Protein AF-A0AAW4I8G7-F1 (afdb_monomer)

Mean predicted aligned error: 10.19 Å

Foldseek 3Di:
DVVVLVVLVVVLVPDDPQVFKEQAPPPQDPRFWIFTPDNDCVPTPTDDGLVPPPDPDPCSNVVSVVVRVVDSVVVVVVSVVVVVVVVVVVVVVLVVVLVVLLVPDDPVCQAVWDQHCATPPVRGHDDDPRSSVRSVVVVVVVVD

Sequence (144 aa):
MADSFVALRCALADLPKIERWFVVGAPWGKGDFIVAGHPDPHLGRYIADTEDFDGEGEHVLEHAAFIAAANPATVARLLQERDALLAAQIANAEHANRYAWLRERDLSTILQGGVFAGKTPENVVLNGSDLDAAIDAERASTRL

pLDDT: mean 81.93, std 10.73, range [46.12, 97.5]

Secondary structure (DSSP, 8-state):
-HHHHHHHHHHHHHS-----EEEE-TTT-SS-EEEES-SSTTTSEEEEESTTSSS--TTHHHHHHHHHHT-HHHHHHHHHHHHHHHHHHHHHHHHHHHHHHHHT--GGGGGT-EESSEEETTTEE--HHHHHHHHHHHHHHTT-

Radius of gyration: 27.98 Å; Cα contacts (8 Å, |Δi|>4): 149; chains: 1; bounding box: 53×33×74 Å

Structure (mmCIF, N/CA/C/O backbone):
data_AF-A0AAW4I8G7-F1
#
_entry.id   AF-A0AAW4I8G7-F1
#
loop_
_atom_site.group_PDB
_atom_site.id
_atom_site.type_symbol
_atom_site.label_atom_id
_atom_site.label_alt_id
_atom_site.label_comp_id
_atom_site.label_asym_id
_atom_site.label_entity_id
_atom_site.label_seq_id
_atom_site.pdbx_PDB_ins_code
_atom_site.Cartn_x
_atom_site.Cartn_y
_atom_site.Cartn_z
_atom_site.occupancy
_atom_site.B_iso_or_equiv
_atom_site.auth_seq_id
_atom_site.auth_comp_id
_atom_site.auth_asym_id
_atom_site.auth_atom_id
_atom_site.pdbx_PDB_model_num
ATOM 1 N N . MET A 1 1 ? -2.240 16.398 -3.108 1.00 58.56 1 MET A N 1
ATOM 2 C CA . MET A 1 1 ? -1.514 15.107 -3.020 1.00 58.56 1 MET A CA 1
ATOM 3 C C . MET A 1 1 ? -2.386 13.892 -3.339 1.00 58.56 1 MET A C 1
ATOM 5 O O . MET A 1 1 ? -1.891 13.007 -4.018 1.00 58.56 1 MET A O 1
ATOM 9 N N . ALA A 1 2 ? -3.651 13.803 -2.902 1.00 61.19 2 ALA A N 1
ATOM 10 C CA . ALA A 1 2 ? -4.522 12.688 -3.316 1.00 61.19 2 ALA A CA 1
ATOM 11 C C . ALA A 1 2 ? -4.741 12.659 -4.846 1.00 61.19 2 ALA A C 1
ATOM 13 O O . ALA A 1 2 ? -4.544 11.619 -5.473 1.00 61.19 2 ALA A O 1
ATOM 14 N N . ASP A 1 3 ? -4.992 13.826 -5.451 1.00 75.56 3 ASP A N 1
ATOM 15 C CA . ASP A 1 3 ? -5.193 13.964 -6.903 1.00 75.56 3 ASP A CA 1
ATOM 16 C C . ASP A 1 3 ? -3.995 13.530 -7.750 1.00 75.56 3 ASP A C 1
ATOM 18 O O . ASP A 1 3 ? -4.173 12.903 -8.791 1.00 75.56 3 ASP A O 1
ATOM 22 N N . SER A 1 4 ? -2.763 13.789 -7.304 1.00 86.25 4 SER A N 1
ATOM 23 C CA . SER A 1 4 ? -1.567 13.441 -8.082 1.00 86.25 4 SER A CA 1
ATOM 24 C C . SER A 1 4 ? -1.394 11.930 -8.232 1.00 86.25 4 SER A C 1
ATOM 26 O O . SER A 1 4 ? -0.919 11.456 -9.257 1.00 86.25 4 SER A O 1
ATOM 28 N N . PHE A 1 5 ? -1.819 11.147 -7.241 1.00 88.19 5 PHE A N 1
ATOM 29 C CA . PHE A 1 5 ? -1.733 9.693 -7.319 1.00 88.19 5 PHE A CA 1
ATOM 30 C C . PHE A 1 5 ? -2.865 9.059 -8.118 1.00 88.19 5 PHE A C 1
ATOM 32 O O . PHE A 1 5 ? -2.653 8.018 -8.736 1.00 88.19 5 PHE A O 1
ATOM 39 N N . VAL A 1 6 ? -4.047 9.674 -8.108 1.00 89.31 6 VAL A N 1
ATOM 40 C CA . VAL A 1 6 ? -5.144 9.282 -8.998 1.00 89.31 6 VAL A CA 1
ATOM 41 C C . VAL A 1 6 ? -4.731 9.534 -10.446 1.00 89.31 6 VAL A C 1
ATOM 43 O O . VAL A 1 6 ? -4.783 8.611 -11.253 1.00 89.31 6 VAL A O 1
ATOM 46 N N . ALA A 1 7 ? -4.202 10.724 -10.743 1.00 87.38 7 ALA A N 1
ATOM 47 C CA . ALA A 1 7 ? -3.690 11.064 -12.067 1.00 87.38 7 ALA A CA 1
ATOM 48 C C . ALA A 1 7 ? -2.597 10.089 -12.540 1.00 87.38 7 ALA A C 1
ATOM 50 O O . ALA A 1 7 ? -2.660 9.600 -13.666 1.00 87.38 7 ALA A O 1
ATOM 51 N N . LEU A 1 8 ? -1.643 9.735 -11.667 1.00 87.25 8 LEU A N 1
ATOM 52 C CA . LEU A 1 8 ? -0.612 8.739 -11.979 1.00 87.25 8 LEU A CA 1
ATOM 53 C C . LEU A 1 8 ? -1.204 7.363 -12.309 1.00 87.25 8 LEU A C 1
ATOM 55 O O . LEU A 1 8 ? -0.750 6.716 -13.245 1.00 87.25 8 LEU A O 1
ATOM 59 N N . ARG A 1 9 ? -2.226 6.906 -11.578 1.00 89.12 9 ARG A N 1
ATOM 60 C CA . ARG A 1 9 ? -2.879 5.615 -11.860 1.00 89.12 9 ARG A CA 1
ATOM 61 C C . ARG A 1 9 ? -3.631 5.622 -13.180 1.00 89.12 9 ARG A C 1
ATOM 63 O O . ARG A 1 9 ? -3.527 4.646 -13.913 1.00 89.12 9 ARG A O 1
ATOM 70 N N . CYS A 1 10 ? -4.353 6.700 -13.478 1.00 86.81 10 CYS A N 1
ATOM 71 C CA . CYS A 1 10 ? -5.029 6.864 -14.762 1.00 86.81 10 CYS A CA 1
ATOM 72 C C . CYS A 1 10 ? -4.016 6.823 -15.909 1.00 86.81 10 CYS A C 1
ATOM 74 O O . CYS A 1 10 ? -4.160 6.008 -16.812 1.00 86.81 10 CYS A O 1
ATOM 76 N N . ALA A 1 11 ? -2.935 7.601 -15.802 1.00 84.62 11 ALA A N 1
ATOM 77 C CA . ALA A 1 11 ? -1.870 7.591 -16.796 1.00 84.62 11 ALA A CA 1
ATOM 78 C C . ALA A 1 11 ? -1.282 6.184 -16.989 1.00 84.62 11 ALA A C 1
ATOM 80 O O . ALA A 1 11 ? -1.136 5.743 -18.119 1.00 84.62 11 ALA A O 1
ATOM 81 N N . LEU A 1 12 ? -1.000 5.449 -15.906 1.00 84.12 12 LEU A N 1
ATOM 82 C CA . LEU A 1 12 ? -0.468 4.083 -15.986 1.00 84.12 12 LEU A CA 1
ATOM 83 C C . LEU A 1 12 ? -1.443 3.077 -16.617 1.00 84.12 12 LEU A C 1
ATOM 85 O O . LEU A 1 12 ? -0.989 2.147 -17.279 1.00 84.12 12 LEU A O 1
ATOM 89 N N . ALA A 1 13 ? -2.751 3.231 -16.402 1.00 84.62 13 ALA A N 1
ATOM 90 C CA . ALA A 1 13 ? -3.767 2.337 -16.959 1.00 84.62 13 ALA A CA 1
ATOM 91 C C . ALA A 1 13 ? -3.908 2.483 -18.483 1.00 84.62 13 ALA A C 1
ATOM 93 O O . ALA A 1 13 ? -4.174 1.494 -19.165 1.00 84.62 13 ALA A O 1
ATOM 94 N N . ASP A 1 14 ? -3.686 3.693 -18.998 1.00 78.44 14 ASP A N 1
ATOM 95 C CA . ASP A 1 14 ? -3.776 4.007 -20.426 1.00 78.44 14 ASP A CA 1
ATOM 96 C C . ASP A 1 14 ? -2.484 3.678 -21.195 1.00 78.44 14 ASP A C 1
ATOM 98 O O . ASP A 1 14 ? -2.459 3.710 -22.430 1.00 78.44 14 ASP A O 1
ATOM 102 N N . LEU A 1 15 ? -1.395 3.346 -20.491 1.00 72.25 15 LEU A N 1
ATOM 103 C CA . LEU A 1 15 ? -0.141 2.987 -21.140 1.00 72.25 15 LEU A CA 1
ATOM 104 C C . LEU A 1 15 ? -0.238 1.610 -21.815 1.00 72.25 15 LEU A C 1
ATOM 106 O O . LEU A 1 15 ? -0.779 0.658 -21.243 1.00 72.25 15 LEU A O 1
ATOM 110 N N . PRO A 1 16 ? 0.360 1.446 -23.011 1.00 70.88 16 PRO A N 1
ATOM 111 C CA . PRO A 1 16 ? 0.569 0.117 -23.569 1.00 70.88 16 PRO A CA 1
ATOM 112 C C . PRO A 1 16 ? 1.373 -0.734 -22.576 1.00 70.88 16 PRO A C 1
ATOM 114 O O . PRO A 1 16 ? 2.209 -0.204 -21.842 1.00 70.88 16 PRO A O 1
ATOM 117 N N . LYS A 1 17 ? 1.147 -2.057 -22.561 1.00 70.88 17 LYS A N 1
ATOM 118 C CA . LYS A 1 17 ? 1.899 -3.001 -21.714 1.00 70.88 17 LYS A CA 1
ATOM 119 C C . LYS A 1 17 ? 3.378 -3.010 -22.105 1.00 70.88 17 LYS A C 1
ATOM 121 O O . LYS A 1 17 ? 3.822 -3.832 -22.899 1.00 70.88 17 LYS A O 1
ATOM 126 N N . ILE A 1 18 ? 4.134 -2.075 -21.548 1.00 74.81 18 ILE A N 1
ATOM 127 C CA . ILE A 1 18 ? 5.584 -2.024 -21.643 1.00 74.81 18 ILE A CA 1
ATOM 128 C C . ILE A 1 18 ? 6.112 -2.687 -20.379 1.00 74.81 18 ILE A C 1
ATOM 130 O O . ILE A 1 18 ? 6.103 -2.098 -19.302 1.00 74.81 18 ILE A O 1
ATOM 134 N N . GLU A 1 19 ? 6.546 -3.939 -20.503 1.00 69.12 19 GLU A N 1
ATOM 135 C CA . GLU A 1 19 ? 7.082 -4.691 -19.365 1.00 69.12 19 GLU A CA 1
ATOM 136 C C . GLU A 1 19 ? 8.455 -4.169 -18.944 1.00 69.12 19 GLU A C 1
ATOM 138 O O . GLU A 1 19 ? 8.799 -4.197 -17.761 1.00 69.12 19 GLU A O 1
ATOM 143 N N . ARG A 1 20 ? 9.242 -3.664 -19.905 1.00 78.94 20 ARG A N 1
ATOM 144 C CA . ARG A 1 20 ? 10.603 -3.188 -19.665 1.00 78.94 20 ARG A CA 1
ATOM 145 C C . ARG A 1 20 ? 11.055 -2.141 -20.674 1.00 78.94 20 ARG A C 1
ATOM 147 O O . ARG A 1 20 ? 10.692 -2.188 -21.848 1.00 78.94 20 ARG A O 1
ATOM 154 N N . TRP A 1 21 ? 11.874 -1.226 -20.174 1.00 85.12 21 TRP A N 1
ATOM 155 C CA . TRP A 1 21 ? 12.526 -0.163 -20.922 1.00 85.12 21 TRP A CA 1
ATOM 156 C C . TRP A 1 21 ? 14.012 -0.480 -20.958 1.00 85.12 21 TRP A C 1
ATOM 158 O O . TRP A 1 21 ? 14.565 -1.010 -19.987 1.00 85.12 21 TRP A O 1
ATOM 168 N N . PHE A 1 22 ? 14.637 -0.183 -22.084 1.00 84.44 22 PHE A N 1
ATOM 169 C CA . PHE A 1 22 ? 16.036 -0.468 -22.330 1.00 84.44 22 PHE A CA 1
ATOM 170 C C . PHE A 1 22 ? 16.726 0.793 -22.806 1.00 84.44 22 PHE A C 1
ATOM 172 O O . PHE A 1 22 ? 16.193 1.524 -23.638 1.00 84.44 22 PHE A O 1
ATOM 179 N N . VAL A 1 23 ? 17.928 0.995 -22.285 1.00 85.62 23 VAL A N 1
ATOM 180 C CA . VAL A 1 23 ? 18.898 1.896 -22.883 1.00 85.62 23 VAL A CA 1
ATOM 181 C C . VAL A 1 23 ? 19.600 1.128 -24.003 1.00 85.62 23 VAL A C 1
ATOM 183 O O . VAL A 1 23 ? 20.057 0.002 -23.782 1.00 85.62 23 VAL A O 1
ATOM 186 N N . VAL A 1 24 ? 19.660 1.700 -25.202 1.00 84.06 24 VAL A N 1
ATOM 187 C CA . VAL A 1 24 ? 20.280 1.054 -26.366 1.00 84.06 24 VAL A CA 1
ATOM 188 C C . VAL A 1 24 ? 21.761 1.389 -26.417 1.00 84.06 24 VAL A C 1
ATOM 190 O O . VAL A 1 24 ? 22.143 2.532 -26.642 1.00 84.06 24 VAL A O 1
ATOM 193 N N . GLY A 1 25 ? 22.600 0.373 -26.235 1.00 80.69 25 GLY A N 1
ATOM 194 C CA . GLY A 1 25 ? 24.048 0.482 -26.391 1.00 80.69 25 GLY A CA 1
ATOM 195 C C . GLY A 1 25 ? 24.551 0.001 -27.753 1.00 80.69 25 GLY A C 1
ATOM 196 O O . GLY A 1 25 ? 23.785 -0.266 -28.685 1.00 80.69 25 GLY A O 1
ATOM 197 N N . ALA A 1 26 ? 25.872 -0.151 -27.847 1.00 81.31 26 ALA A N 1
ATOM 198 C CA . ALA A 1 26 ? 26.532 -0.631 -29.055 1.00 81.31 26 ALA A CA 1
ATOM 199 C C . ALA A 1 26 ? 26.008 -2.025 -29.483 1.00 81.31 26 ALA A C 1
ATOM 201 O O . ALA A 1 26 ? 25.723 -2.860 -28.619 1.00 81.31 26 ALA A O 1
ATOM 202 N N . PRO A 1 27 ? 25.917 -2.317 -30.797 1.00 82.75 27 PRO A N 1
ATOM 203 C CA . PRO A 1 27 ? 26.367 -1.483 -31.919 1.00 82.75 27 PRO A CA 1
ATOM 204 C C . PRO A 1 27 ? 25.325 -0.469 -32.423 1.00 82.75 27 PRO A C 1
ATOM 206 O O . PRO A 1 27 ? 25.641 0.312 -33.315 1.00 82.75 27 PRO A O 1
ATOM 209 N N . TRP A 1 28 ? 24.099 -0.494 -31.899 1.00 80.81 28 TRP A N 1
ATOM 210 C CA . TRP A 1 28 ? 22.961 0.233 -32.477 1.00 80.81 28 TRP A CA 1
ATOM 211 C C . TRP A 1 28 ? 22.742 1.634 -31.899 1.00 80.81 28 TRP A C 1
ATOM 213 O O . TRP A 1 28 ? 22.042 2.434 -32.509 1.00 80.81 28 TRP A O 1
ATOM 223 N N . GLY A 1 29 ? 23.336 1.925 -30.746 1.00 77.19 29 GLY A N 1
ATOM 224 C CA . GLY A 1 29 ? 23.326 3.235 -30.097 1.00 77.19 29 GLY A CA 1
ATOM 225 C C . GLY A 1 29 ? 24.554 3.405 -29.208 1.00 77.19 29 GLY A C 1
ATOM 226 O O . GLY A 1 29 ? 25.415 2.519 -29.149 1.00 77.19 29 GLY A O 1
ATOM 227 N N . LYS A 1 30 ? 24.652 4.532 -28.502 1.00 79.12 30 LYS A N 1
ATOM 228 C CA . LYS A 1 30 ? 25.766 4.802 -27.573 1.00 79.12 30 LYS A CA 1
ATOM 229 C C . LYS A 1 30 ? 25.326 4.832 -26.108 1.00 79.12 30 LYS A C 1
ATOM 231 O O . LYS A 1 30 ? 26.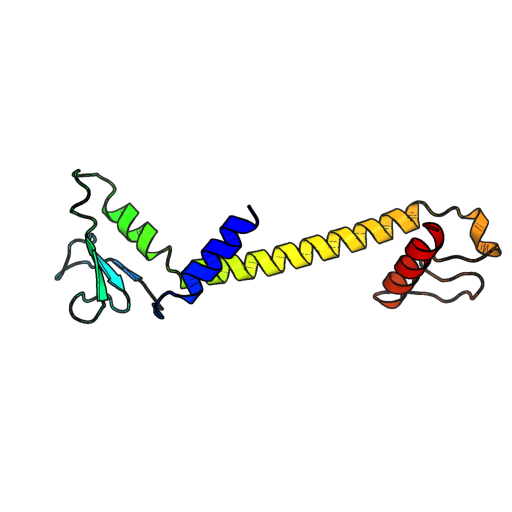125 5.167 -25.240 1.00 79.12 30 LYS A O 1
ATOM 236 N N . GLY A 1 31 ? 24.098 4.406 -25.820 1.00 77.69 31 GLY A N 1
ATOM 237 C CA . GLY A 1 31 ? 23.493 4.445 -24.487 1.00 77.69 31 GLY A CA 1
ATOM 238 C C . GLY A 1 31 ? 22.522 5.614 -24.282 1.00 77.69 31 GLY A C 1
ATOM 239 O O . GLY A 1 31 ? 22.186 5.950 -23.152 1.00 77.69 31 GLY A O 1
ATOM 240 N N . ASP A 1 32 ? 22.095 6.224 -25.374 1.00 76.69 32 ASP A N 1
ATOM 241 C CA . ASP A 1 32 ? 21.340 7.470 -25.493 1.00 76.69 32 ASP A CA 1
ATOM 242 C C . ASP A 1 32 ? 19.892 7.249 -25.951 1.00 76.69 32 ASP A C 1
ATOM 244 O O . ASP A 1 32 ? 19.019 8.061 -25.654 1.00 76.69 32 ASP A O 1
ATOM 248 N N . PHE A 1 33 ? 19.581 6.130 -26.604 1.00 79.44 33 PHE A N 1
ATOM 249 C CA . PHE A 1 33 ? 18.199 5.825 -26.974 1.00 79.44 33 PHE A CA 1
ATOM 250 C C . PHE A 1 33 ? 17.481 5.022 -25.902 1.00 79.44 33 PHE A C 1
ATOM 252 O O . PHE A 1 33 ? 18.037 4.089 -25.311 1.00 79.44 33 PHE A O 1
ATOM 259 N N . ILE A 1 34 ? 16.195 5.322 -25.731 1.00 84.38 34 ILE A N 1
ATOM 260 C CA . ILE A 1 34 ? 15.295 4.549 -24.882 1.00 84.38 34 ILE A CA 1
ATOM 261 C C . ILE A 1 34 ? 14.283 3.807 -25.749 1.00 84.38 34 ILE A C 1
ATOM 263 O O . ILE A 1 34 ? 13.516 4.400 -26.515 1.00 84.38 34 ILE A O 1
ATOM 267 N N . VAL A 1 35 ? 14.255 2.484 -25.590 1.00 85.88 35 VAL A N 1
ATOM 268 C CA . VAL A 1 35 ? 13.381 1.583 -26.344 1.00 85.88 35 VAL A CA 1
ATOM 269 C C . VAL A 1 35 ? 12.525 0.758 -25.394 1.00 85.88 35 VAL A C 1
ATOM 271 O O . VAL A 1 35 ? 12.985 0.245 -24.371 1.00 85.88 35 VAL A O 1
ATOM 274 N N . ALA A 1 36 ? 11.250 0.617 -25.743 1.00 85.69 36 ALA A N 1
ATOM 275 C CA . ALA A 1 36 ? 10.307 -0.216 -25.015 1.00 85.69 36 ALA A CA 1
ATOM 276 C C . ALA A 1 36 ? 10.286 -1.649 -25.572 1.00 85.69 36 ALA A C 1
ATOM 278 O O . ALA A 1 36 ? 10.194 -1.859 -26.783 1.00 85.69 36 ALA A O 1
ATOM 279 N N . GLY A 1 37 ? 10.309 -2.640 -24.678 1.00 81.94 37 GLY A N 1
ATOM 280 C CA . GLY A 1 37 ? 10.076 -4.054 -24.991 1.00 81.94 37 GLY A CA 1
ATOM 281 C C . GLY A 1 37 ? 11.299 -4.856 -25.447 1.00 81.94 37 GLY A C 1
ATOM 282 O O . GLY A 1 37 ? 11.324 -6.062 -25.213 1.00 81.94 37 GLY A O 1
ATOM 283 N N . HIS A 1 38 ? 12.332 -4.228 -26.021 1.00 85.44 38 HIS A N 1
ATOM 284 C CA . HIS A 1 38 ? 13.548 -4.923 -26.467 1.00 85.44 38 HIS A CA 1
ATOM 285 C C . HIS A 1 38 ? 14.783 -3.990 -26.477 1.00 85.44 38 HIS A C 1
ATOM 287 O O . HIS A 1 38 ? 14.619 -2.809 -26.774 1.00 85.44 38 HIS A O 1
ATOM 293 N N . PRO A 1 39 ? 16.012 -4.471 -26.179 1.00 81.75 39 PRO A N 1
ATOM 294 C CA . PRO A 1 39 ? 17.237 -3.651 -26.225 1.00 81.75 39 PRO A CA 1
ATOM 295 C C . PRO A 1 39 ? 17.762 -3.354 -27.641 1.00 81.75 39 PRO A C 1
ATOM 297 O O . PRO A 1 39 ? 18.606 -2.482 -27.813 1.00 81.75 39 PRO A O 1
ATOM 300 N N . ASP A 1 40 ? 17.285 -4.083 -28.650 1.00 85.00 40 ASP A N 1
ATOM 301 C CA . ASP A 1 40 ? 17.508 -3.771 -30.070 1.00 85.00 40 ASP A CA 1
ATOM 302 C C . ASP A 1 40 ? 16.421 -2.795 -30.559 1.00 85.00 40 ASP A C 1
ATOM 304 O O . ASP A 1 40 ? 15.237 -3.160 -30.512 1.00 85.00 40 ASP A O 1
ATOM 308 N N . PRO A 1 41 ? 16.786 -1.594 -31.044 1.00 82.56 41 PRO A N 1
ATOM 309 C CA . PRO A 1 41 ? 15.833 -0.583 -31.497 1.00 82.56 41 PRO A CA 1
ATOM 310 C C . PRO A 1 41 ? 14.995 -1.019 -32.703 1.00 82.56 41 PRO A C 1
ATOM 312 O O . PRO A 1 41 ? 13.921 -0.464 -32.913 1.00 82.56 41 PRO A O 1
ATOM 315 N N . HIS A 1 42 ? 15.429 -2.023 -33.468 1.00 85.06 42 HIS A N 1
ATOM 316 C CA . HIS A 1 42 ? 14.661 -2.548 -34.602 1.00 85.06 42 HIS A CA 1
ATOM 317 C C . HIS A 1 42 ? 13.552 -3.519 -34.178 1.00 85.06 42 HIS A C 1
ATOM 319 O O . HIS A 1 42 ? 12.617 -3.764 -34.939 1.00 85.06 42 HIS A O 1
ATOM 325 N N . LEU A 1 43 ? 13.672 -4.106 -32.983 1.00 83.50 43 LEU A N 1
ATOM 326 C CA . LEU A 1 43 ? 12.736 -5.099 -32.447 1.00 83.50 43 LEU A CA 1
ATOM 327 C C . LEU A 1 43 ? 11.821 -4.520 -31.363 1.00 83.50 43 LEU A C 1
ATOM 329 O O . LEU A 1 43 ? 10.764 -5.083 -31.081 1.00 83.50 43 LEU A O 1
ATOM 333 N N . GLY A 1 44 ? 12.232 -3.417 -30.739 1.00 79.50 44 GLY A N 1
ATOM 334 C CA . GLY A 1 44 ? 11.432 -2.688 -29.766 1.00 79.50 44 GLY A CA 1
ATOM 335 C C . GLY A 1 44 ? 10.713 -1.487 -30.376 1.00 79.50 44 GLY A C 1
ATOM 336 O O . GLY A 1 44 ? 10.870 -1.148 -31.547 1.00 79.50 44 GLY A O 1
ATOM 337 N N . ARG A 1 45 ? 9.899 -0.815 -29.561 1.00 82.19 45 ARG A N 1
ATOM 338 C CA . ARG A 1 45 ? 9.28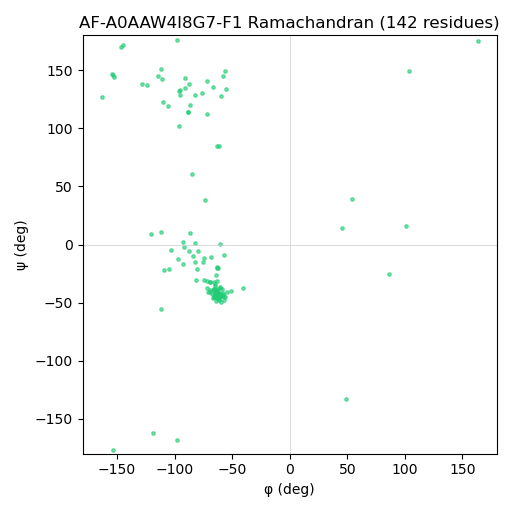6 0.456 -29.953 1.00 82.19 45 ARG A CA 1
ATOM 339 C C . ARG A 1 45 ? 10.231 1.585 -29.567 1.00 82.19 45 ARG A C 1
ATOM 341 O O . ARG A 1 45 ? 10.449 1.798 -28.375 1.00 82.19 45 ARG A O 1
ATOM 348 N N . TYR A 1 46 ? 10.769 2.291 -30.557 1.00 77.56 46 TYR A N 1
ATOM 349 C CA . TYR A 1 46 ? 11.526 3.519 -30.327 1.00 77.56 46 TYR A CA 1
ATOM 350 C C . TYR A 1 46 ? 10.643 4.551 -29.622 1.00 77.56 46 TYR A C 1
ATOM 352 O O . TYR A 1 46 ? 9.519 4.800 -30.069 1.00 77.56 46 TYR A O 1
ATOM 360 N N . ILE A 1 47 ? 11.123 5.102 -28.507 1.00 75.62 47 ILE A N 1
ATOM 361 C CA . ILE A 1 47 ? 10.364 6.071 -27.709 1.00 75.62 47 ILE A CA 1
ATOM 362 C C . ILE A 1 47 ? 11.003 7.448 -27.780 1.00 75.62 47 ILE A C 1
ATOM 364 O O . ILE A 1 47 ? 10.319 8.409 -28.125 1.00 75.62 47 ILE A O 1
ATOM 368 N N . ALA A 1 48 ? 12.282 7.544 -27.425 1.00 74.56 48 ALA A N 1
ATOM 369 C CA . ALA A 1 48 ? 12.959 8.822 -27.304 1.00 74.56 48 ALA A CA 1
ATOM 370 C C . ALA A 1 48 ? 14.458 8.692 -27.561 1.00 74.56 48 ALA A C 1
ATOM 372 O O . ALA A 1 48 ? 15.085 7.707 -27.153 1.00 74.56 48 ALA A O 1
ATOM 373 N N . ASP A 1 49 ? 14.984 9.739 -28.187 1.00 74.00 49 ASP A N 1
ATOM 374 C CA . ASP A 1 49 ? 16.399 10.072 -28.190 1.00 74.00 49 ASP A CA 1
ATOM 375 C C . ASP A 1 49 ? 16.711 10.936 -26.970 1.00 74.00 49 ASP A C 1
ATOM 377 O O . ASP A 1 49 ? 15.931 11.839 -26.655 1.00 74.00 49 ASP A O 1
ATOM 381 N N . THR A 1 50 ? 17.825 10.683 -26.291 1.00 70.06 50 THR A N 1
ATOM 382 C CA . THR A 1 50 ? 18.340 11.591 -25.257 1.00 70.06 50 THR A CA 1
ATOM 383 C C . THR A 1 50 ? 19.534 12.427 -25.734 1.00 70.06 50 THR A C 1
ATOM 385 O O . THR A 1 50 ? 19.945 13.320 -24.996 1.00 70.06 50 THR A O 1
ATOM 388 N N . GLU A 1 51 ? 20.043 12.207 -26.958 1.00 64.75 51 GLU A N 1
ATOM 389 C CA . GLU A 1 51 ? 21.134 12.982 -27.588 1.00 64.75 51 GLU A CA 1
ATOM 390 C C . GLU A 1 51 ? 20.643 14.377 -28.053 1.00 64.75 51 GLU A C 1
ATOM 392 O O . GLU A 1 51 ? 21.380 15.357 -27.963 1.00 64.75 51 GLU A O 1
ATOM 397 N N . ASP A 1 52 ? 19.360 14.503 -28.424 1.00 57.41 52 ASP A N 1
ATOM 398 C CA . ASP A 1 52 ? 18.744 15.722 -28.985 1.00 57.41 52 ASP A CA 1
ATOM 399 C C . ASP A 1 52 ? 18.204 16.732 -27.943 1.00 57.41 52 ASP A C 1
ATOM 401 O O . ASP A 1 52 ? 17.519 17.686 -28.306 1.00 57.41 52 ASP A O 1
ATOM 405 N N . PHE A 1 53 ? 18.481 16.571 -26.642 1.00 52.50 53 PHE A N 1
ATOM 406 C CA . PHE A 1 53 ? 18.090 17.566 -25.626 1.00 52.50 53 PHE A CA 1
ATOM 407 C C . PHE A 1 53 ? 19.140 18.690 -25.522 1.00 52.50 53 PHE A C 1
ATOM 409 O O . PHE A 1 53 ? 19.762 18.875 -24.482 1.00 52.50 53 PHE A O 1
ATOM 416 N N . ASP A 1 54 ? 19.362 19.407 -26.625 1.00 48.25 54 ASP A N 1
ATOM 417 C CA . ASP A 1 54 ? 20.012 20.725 -26.780 1.00 48.25 54 ASP A CA 1
ATOM 418 C C . ASP A 1 54 ? 21.341 21.0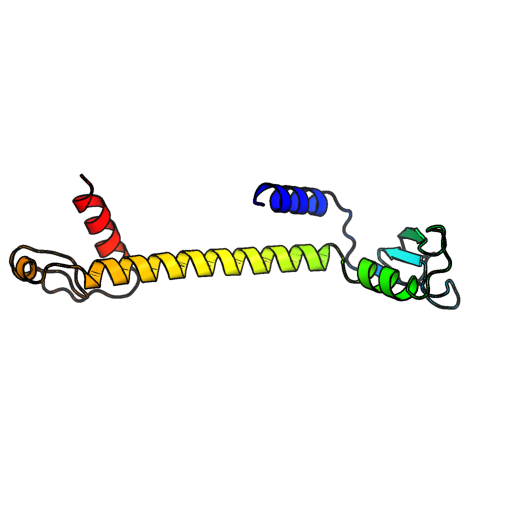14 -26.035 1.00 48.25 54 ASP A C 1
ATOM 420 O O . ASP A 1 54 ? 21.771 22.170 -25.958 1.00 48.25 54 ASP A O 1
ATOM 424 N N . GLY A 1 55 ? 22.042 20.019 -25.497 1.00 49.19 55 GLY A N 1
ATOM 425 C CA . GLY A 1 55 ? 23.304 20.238 -24.803 1.00 49.19 55 GLY A CA 1
ATOM 426 C C . GLY A 1 55 ? 24.098 18.957 -24.639 1.00 49.19 55 GLY A C 1
ATOM 427 O O . GLY A 1 55 ? 23.599 17.981 -24.087 1.00 49.19 55 GLY A O 1
ATOM 428 N N . GLU A 1 56 ? 25.360 18.986 -25.069 1.00 57.84 56 GLU A N 1
ATOM 429 C CA . GLU A 1 56 ? 26.354 17.971 -24.723 1.00 57.84 56 GLU A CA 1
ATOM 430 C C . GLU A 1 56 ? 26.562 17.964 -23.201 1.00 57.84 56 GLU A C 1
ATOM 432 O O . GLU A 1 56 ? 27.405 18.669 -22.647 1.00 57.84 56 GLU A O 1
ATOM 437 N N . GLY A 1 57 ? 25.696 17.235 -22.502 1.00 56.78 57 GLY A N 1
ATOM 438 C CA . GLY A 1 57 ? 25.692 17.122 -21.056 1.00 56.78 57 GLY A CA 1
ATOM 439 C C . GLY A 1 57 ? 26.435 15.871 -20.613 1.00 56.78 57 GLY A C 1
ATOM 440 O O . GLY A 1 57 ? 26.150 14.769 -21.071 1.00 56.78 57 GLY A O 1
ATOM 441 N N . GLU A 1 58 ? 27.322 16.023 -19.635 1.00 63.44 58 GLU A N 1
ATOM 442 C CA . GLU A 1 58 ? 28.111 14.951 -19.005 1.00 63.44 58 GLU A CA 1
ATOM 443 C C . GLU A 1 58 ? 27.248 13.812 -18.393 1.00 63.44 58 GLU A C 1
ATOM 445 O O . GLU A 1 58 ? 27.767 12.752 -18.056 1.00 63.44 58 GLU A O 1
ATOM 450 N N . HIS A 1 59 ? 25.918 13.985 -18.321 1.00 65.94 59 HIS A N 1
ATOM 451 C CA . HIS A 1 59 ? 24.964 13.099 -17.636 1.00 65.94 59 HIS A CA 1
ATOM 452 C C . HIS A 1 59 ? 23.857 12.494 -18.525 1.00 65.94 59 HIS A C 1
ATOM 454 O O . HIS A 1 59 ? 22.930 11.879 -17.998 1.00 65.94 59 HIS A O 1
ATOM 460 N N . VAL A 1 60 ? 23.914 12.631 -19.857 1.00 69.00 60 VAL A N 1
ATOM 461 C CA . VAL A 1 60 ? 22.864 12.109 -20.770 1.00 69.00 60 VAL A CA 1
ATO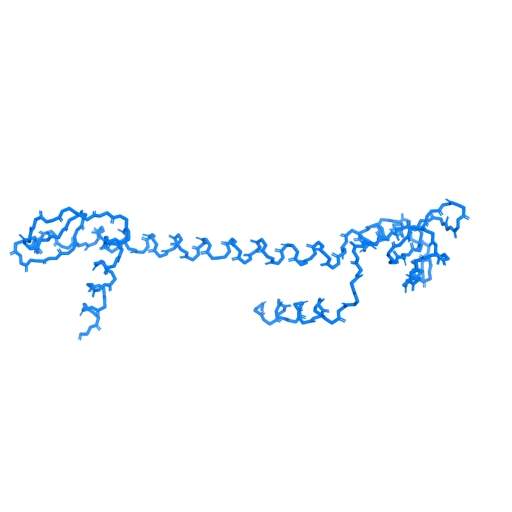M 462 C C . VAL A 1 60 ? 22.607 10.608 -20.546 1.00 69.00 60 VAL A C 1
ATOM 464 O O . VAL A 1 60 ? 21.460 10.173 -20.431 1.00 69.00 60 VAL A O 1
ATOM 467 N N . LEU A 1 61 ? 23.674 9.832 -20.342 1.00 69.88 61 LEU A N 1
ATOM 468 C CA . LEU A 1 61 ? 23.601 8.396 -20.053 1.00 69.88 61 LEU A CA 1
ATOM 469 C C . LEU A 1 61 ? 22.933 8.087 -18.701 1.00 69.88 61 LEU A C 1
ATOM 471 O O . LEU A 1 61 ? 22.180 7.119 -18.580 1.00 69.88 61 LEU A O 1
ATOM 475 N N . GLU A 1 62 ? 23.187 8.906 -17.678 1.00 73.62 62 GLU A N 1
ATOM 476 C CA . GLU A 1 62 ? 22.582 8.744 -16.350 1.00 73.62 62 GLU A CA 1
ATOM 477 C C . GLU A 1 62 ? 21.084 9.058 -16.392 1.00 73.62 62 GLU A C 1
ATOM 479 O O . GLU A 1 62 ? 20.283 8.341 -15.790 1.00 73.62 62 GLU A O 1
ATOM 484 N N . HIS A 1 63 ? 20.687 10.076 -17.159 1.00 73.81 63 HIS A N 1
ATOM 485 C CA . HIS A 1 63 ? 19.282 10.407 -17.381 1.00 73.81 63 HIS A CA 1
ATOM 486 C C . HIS A 1 63 ? 18.554 9.310 -18.160 1.00 73.81 63 HIS A C 1
ATOM 488 O O . HIS A 1 63 ? 17.471 8.897 -17.744 1.00 73.81 63 HIS A O 1
ATOM 494 N N . ALA A 1 64 ? 19.149 8.783 -19.235 1.00 74.06 64 ALA A N 1
ATOM 495 C CA . ALA A 1 64 ? 18.567 7.679 -19.995 1.00 74.06 64 ALA A CA 1
ATOM 496 C C . ALA A 1 64 ? 18.371 6.432 -19.117 1.00 74.06 64 ALA A C 1
ATOM 498 O O . ALA A 1 64 ? 17.294 5.825 -19.110 1.00 74.06 64 ALA A O 1
ATOM 499 N N . ALA A 1 65 ? 19.377 6.096 -18.303 1.00 73.56 65 ALA A N 1
ATOM 500 C CA . ALA A 1 65 ? 19.293 5.007 -17.337 1.00 73.56 65 ALA A CA 1
ATOM 501 C C . ALA A 1 65 ? 18.213 5.256 -16.273 1.00 73.56 65 ALA A C 1
ATOM 503 O O . ALA A 1 65 ? 17.442 4.346 -15.959 1.00 73.56 65 ALA A O 1
ATOM 504 N N . PHE A 1 66 ? 18.115 6.479 -15.747 1.00 73.88 66 PHE A N 1
ATOM 505 C CA . PHE A 1 66 ? 17.095 6.857 -14.771 1.00 73.88 66 PHE A CA 1
ATOM 506 C C . PHE A 1 66 ? 15.678 6.753 -15.350 1.00 73.88 66 PHE A C 1
ATOM 508 O O . PHE A 1 66 ? 14.802 6.156 -14.723 1.00 73.88 66 PHE A O 1
ATOM 515 N N . ILE A 1 67 ? 15.452 7.263 -16.564 1.00 74.38 67 ILE A N 1
ATOM 516 C CA . ILE A 1 67 ? 14.154 7.207 -17.251 1.00 74.38 67 ILE A CA 1
ATOM 517 C C . ILE A 1 67 ? 13.767 5.753 -17.554 1.00 74.38 67 ILE A C 1
ATOM 519 O O . ILE A 1 67 ? 12.638 5.351 -17.278 1.00 74.38 67 ILE A O 1
ATOM 523 N N . ALA A 1 68 ? 14.701 4.931 -18.046 1.00 72.12 68 ALA A N 1
ATOM 524 C CA . ALA A 1 68 ? 14.448 3.509 -18.280 1.00 72.12 68 ALA A CA 1
ATOM 525 C C . ALA A 1 68 ? 14.177 2.735 -16.970 1.00 72.12 68 ALA A C 1
ATOM 527 O O . ALA A 1 68 ? 13.346 1.822 -16.938 1.00 72.12 68 ALA A O 1
ATOM 528 N N . ALA A 1 69 ? 14.843 3.102 -15.870 1.00 69.94 69 ALA A N 1
ATOM 529 C CA . ALA A 1 69 ? 14.596 2.527 -14.547 1.00 69.94 69 ALA A CA 1
ATOM 530 C C . ALA A 1 69 ? 13.232 2.947 -13.969 1.00 69.94 69 ALA A C 1
ATOM 532 O O . ALA A 1 69 ? 12.567 2.142 -13.305 1.00 69.94 69 ALA A O 1
ATOM 533 N N . ALA A 1 70 ? 12.768 4.159 -14.286 1.00 72.12 70 ALA A N 1
ATOM 534 C CA . ALA A 1 70 ? 11.430 4.673 -13.996 1.00 72.12 70 ALA A CA 1
ATOM 535 C C . ALA A 1 70 ? 10.339 4.053 -14.902 1.00 72.12 70 ALA A C 1
ATOM 537 O O . ALA A 1 70 ? 9.378 4.710 -15.298 1.00 72.12 70 ALA A O 1
ATOM 538 N N . ASN A 1 71 ? 10.462 2.757 -15.202 1.00 78.19 71 ASN A N 1
ATOM 539 C CA . ASN A 1 71 ? 9.470 1.966 -15.920 1.00 78.19 71 ASN A CA 1
ATOM 540 C C . ASN A 1 71 ? 8.092 2.048 -15.212 1.00 78.19 71 ASN A C 1
ATOM 542 O O . ASN A 1 71 ? 8.029 1.827 -13.996 1.00 78.19 71 ASN A O 1
ATOM 546 N N . PRO A 1 72 ? 6.978 2.281 -15.938 1.00 81.62 72 PRO A N 1
ATOM 547 C CA . PRO A 1 72 ? 5.601 2.174 -15.457 1.00 81.62 72 PRO A CA 1
ATOM 548 C C . PRO A 1 72 ? 5.322 0.977 -14.545 1.00 81.62 72 PRO A C 1
ATOM 550 O O . PRO A 1 72 ? 4.604 1.125 -13.557 1.00 81.62 72 PRO A O 1
ATOM 553 N N . ALA A 1 73 ? 5.925 -0.187 -14.809 1.00 80.06 73 ALA A N 1
ATOM 554 C CA . ALA A 1 73 ? 5.792 -1.359 -13.943 1.00 80.06 73 ALA A CA 1
ATOM 555 C C . ALA A 1 73 ? 6.357 -1.120 -12.527 1.00 80.06 73 ALA A C 1
ATOM 557 O O . ALA A 1 73 ? 5.732 -1.489 -11.531 1.00 80.06 73 ALA A O 1
ATOM 558 N N . THR A 1 74 ? 7.510 -0.451 -12.420 1.00 83.44 74 THR A N 1
ATOM 559 C CA . THR A 1 74 ? 8.113 -0.060 -11.137 1.00 83.44 74 THR A CA 1
ATOM 560 C C . THR A 1 74 ? 7.225 0.939 -10.404 1.00 83.44 74 THR A C 1
ATOM 562 O O . THR A 1 74 ? 6.973 0.772 -9.211 1.00 83.44 74 THR A O 1
ATOM 565 N N . VAL A 1 75 ? 6.708 1.950 -11.110 1.00 86.19 75 VAL A N 1
ATOM 566 C CA . VAL A 1 75 ? 5.817 2.963 -10.522 1.00 86.19 75 VAL A CA 1
ATOM 567 C C . VAL A 1 75 ? 4.522 2.319 -10.017 1.00 86.19 75 VAL A C 1
ATOM 569 O O . VAL A 1 75 ? 4.096 2.596 -8.897 1.00 86.19 75 VAL A O 1
ATOM 572 N N . ALA A 1 76 ? 3.931 1.403 -10.788 1.00 86.75 76 ALA A N 1
ATOM 573 C CA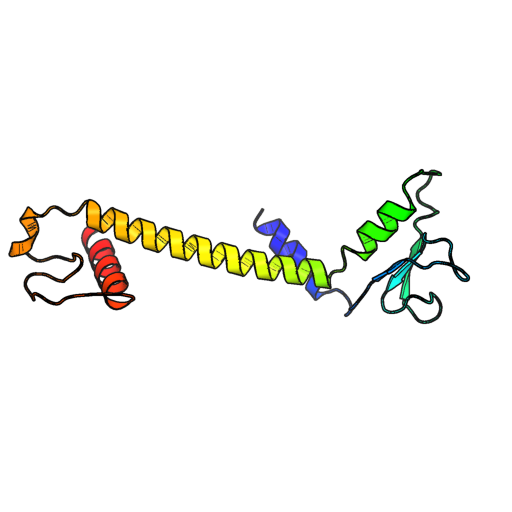 . ALA A 1 76 ? 2.742 0.657 -10.384 1.00 86.75 76 ALA A CA 1
ATOM 574 C C . ALA A 1 76 ? 2.979 -0.174 -9.111 1.00 86.75 76 ALA A C 1
ATOM 576 O O . ALA A 1 76 ? 2.156 -0.135 -8.194 1.00 86.75 76 ALA A O 1
ATOM 577 N N . ARG A 1 77 ? 4.122 -0.870 -9.011 1.00 87.81 77 ARG A N 1
ATOM 578 C CA . ARG A 1 77 ? 4.502 -1.621 -7.802 1.00 87.81 77 ARG A CA 1
ATOM 579 C C . ARG A 1 77 ? 4.651 -0.703 -6.588 1.00 87.81 77 ARG A C 1
ATOM 581 O O . ARG A 1 77 ? 4.083 -0.987 -5.539 1.00 87.81 77 ARG A O 1
ATOM 588 N N . LEU A 1 78 ? 5.360 0.418 -6.729 1.00 90.56 78 LEU A N 1
ATOM 589 C CA . LEU A 1 78 ? 5.540 1.382 -5.636 1.00 90.56 78 LEU A CA 1
ATOM 590 C C . LEU A 1 78 ? 4.202 1.963 -5.157 1.00 90.56 78 LEU A C 1
ATOM 592 O O . LEU A 1 78 ? 4.002 2.170 -3.962 1.00 90.56 78 LEU A O 1
ATOM 596 N N . LEU A 1 79 ? 3.261 2.195 -6.075 1.00 92.00 79 LEU A N 1
ATOM 597 C CA . LEU A 1 79 ? 1.910 2.639 -5.733 1.00 92.00 79 LEU A CA 1
ATOM 598 C C . LEU A 1 79 ? 1.133 1.586 -4.929 1.00 92.00 79 LEU A C 1
ATOM 600 O O . LEU A 1 79 ? 0.438 1.957 -3.983 1.00 92.00 79 LEU A O 1
ATOM 604 N N . GLN A 1 80 ? 1.265 0.300 -5.267 1.00 92.69 80 GLN A N 1
ATOM 605 C CA . GLN A 1 80 ? 0.669 -0.799 -4.495 1.00 92.69 80 GLN A CA 1
ATOM 606 C C . GLN A 1 80 ? 1.292 -0.921 -3.100 1.00 92.69 80 GLN A C 1
ATOM 608 O O . GLN A 1 80 ? 0.571 -1.026 -2.110 1.00 92.69 80 GLN A O 1
ATOM 613 N N . GLU A 1 81 ? 2.620 -0.857 -3.003 1.00 95.44 81 GLU A N 1
ATOM 614 C CA . GLU A 1 81 ? 3.335 -0.905 -1.721 1.00 95.44 81 GLU A CA 1
ATOM 615 C C . GLU A 1 81 ? 2.931 0.253 -0.814 1.00 95.44 81 GLU A C 1
ATOM 617 O O . GLU A 1 81 ? 2.639 0.060 0.366 1.00 95.44 81 GLU A O 1
ATOM 622 N N . ARG A 1 82 ? 2.825 1.456 -1.379 1.00 95.00 82 ARG A N 1
ATOM 623 C CA . ARG A 1 82 ? 2.319 2.622 -0.663 1.00 95.00 82 ARG A CA 1
ATOM 624 C C . ARG A 1 82 ? 0.894 2.403 -0.150 1.00 95.00 82 ARG A C 1
ATOM 626 O O . ARG A 1 82 ? 0.617 2.772 0.985 1.00 95.00 82 ARG A O 1
ATOM 633 N N . ASP A 1 83 ? -0.007 1.831 -0.949 1.00 94.56 83 ASP A N 1
ATOM 634 C CA . ASP A 1 83 ? -1.383 1.552 -0.500 1.00 94.56 83 ASP A CA 1
ATOM 635 C C . ASP A 1 83 ? -1.410 0.588 0.682 1.00 94.56 83 ASP A C 1
ATOM 637 O O . ASP A 1 83 ? -2.107 0.837 1.665 1.00 94.56 83 ASP A O 1
ATOM 641 N N . ALA A 1 84 ? -0.613 -0.479 0.610 1.00 96.19 84 ALA A N 1
ATOM 642 C CA . ALA A 1 84 ? -0.489 -1.445 1.692 1.00 96.19 84 ALA A CA 1
ATOM 643 C C . ALA A 1 84 ? 0.055 -0.791 2.973 1.00 96.19 84 ALA A C 1
ATOM 645 O O . ALA A 1 84 ? -0.482 -1.012 4.059 1.00 96.19 84 ALA A O 1
ATOM 646 N N . LEU A 1 85 ? 1.076 0.063 2.847 1.00 97.19 85 LEU A N 1
ATOM 647 C CA . LEU A 1 85 ? 1.645 0.798 3.978 1.00 97.19 85 LEU A CA 1
ATOM 648 C C . LEU A 1 85 ? 0.649 1.789 4.585 1.00 97.19 85 LEU A C 1
ATOM 650 O O . LEU A 1 85 ? 0.527 1.850 5.807 1.00 97.19 85 LEU A O 1
ATOM 654 N N . LEU A 1 86 ? -0.092 2.531 3.759 1.00 95.94 86 LEU A N 1
ATOM 655 C CA . LEU A 1 86 ? -1.121 3.457 4.233 1.00 95.94 86 LEU A CA 1
ATOM 656 C C . LEU A 1 86 ? -2.244 2.715 4.965 1.00 95.94 86 LEU A C 1
ATOM 658 O O . LEU A 1 86 ? -2.651 3.142 6.043 1.00 95.94 86 LEU A O 1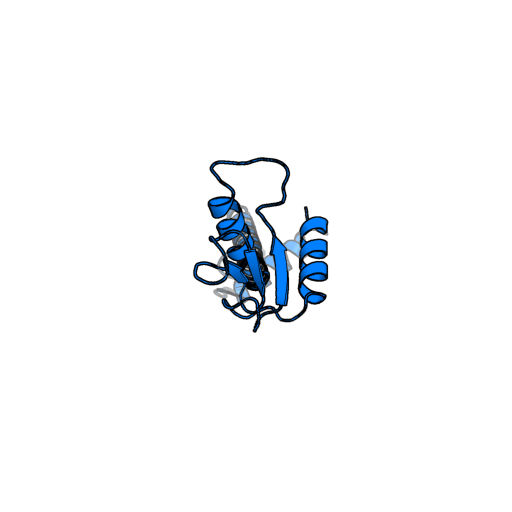
ATOM 662 N N . ALA A 1 87 ? -2.706 1.584 4.428 1.00 96.00 87 ALA A N 1
ATOM 663 C CA . ALA A 1 87 ? -3.711 0.754 5.086 1.00 96.00 87 ALA A CA 1
ATOM 664 C C . ALA A 1 87 ? -3.219 0.235 6.448 1.00 96.00 87 ALA A C 1
ATOM 666 O O . ALA A 1 87 ? -3.936 0.338 7.445 1.00 96.00 87 ALA A O 1
ATOM 667 N N . ALA A 1 88 ? -1.976 -0.252 6.518 1.00 96.62 88 ALA A N 1
ATOM 668 C CA . ALA A 1 88 ? -1.366 -0.700 7.769 1.00 96.62 88 ALA A CA 1
ATOM 669 C C . ALA A 1 88 ? -1.207 0.445 8.784 1.00 96.62 88 ALA A C 1
ATOM 671 O O . ALA A 1 88 ? -1.453 0.263 9.976 1.00 96.62 88 ALA A O 1
ATOM 672 N N . GLN A 1 89 ? -0.836 1.641 8.321 1.00 97.50 89 GLN A N 1
ATOM 673 C CA . GLN A 1 89 ? -0.697 2.817 9.176 1.00 97.50 89 GLN A CA 1
ATOM 674 C C . GLN A 1 89 ? -2.043 3.251 9.769 1.00 97.50 89 GLN A C 1
ATOM 676 O O . GLN A 1 89 ? -2.112 3.544 10.961 1.00 97.50 89 GLN A O 1
ATOM 681 N N . ILE A 1 90 ? -3.112 3.247 8.966 1.00 96.81 90 ILE A N 1
ATOM 682 C CA . ILE A 1 90 ? -4.476 3.548 9.424 1.00 96.81 90 ILE A CA 1
ATOM 683 C C . ILE A 1 90 ? -4.931 2.518 10.465 1.00 96.81 90 ILE A C 1
ATOM 685 O O . ILE A 1 90 ? -5.409 2.903 11.530 1.00 96.81 90 ILE A O 1
ATOM 689 N N . ALA A 1 91 ? -4.726 1.223 10.206 1.00 94.19 91 ALA A N 1
ATOM 690 C CA . ALA A 1 91 ? -5.076 0.168 11.159 1.00 94.19 91 ALA A CA 1
ATOM 691 C C . ALA A 1 91 ? -4.328 0.330 12.494 1.00 94.19 91 ALA A C 1
ATOM 693 O O . ALA A 1 91 ? -4.933 0.273 13.563 1.00 94.19 91 ALA A O 1
ATOM 694 N N . ASN A 1 92 ? -3.024 0.618 12.446 1.00 95.75 92 ASN A N 1
ATOM 695 C CA . ASN A 1 92 ? -2.228 0.872 13.646 1.00 95.75 92 ASN A CA 1
ATOM 696 C C . ASN A 1 92 ? -2.699 2.110 14.418 1.00 95.75 92 ASN A C 1
ATOM 698 O O . ASN A 1 92 ? -2.704 2.092 15.649 1.00 95.75 92 ASN A O 1
ATOM 702 N N . ALA A 1 93 ? -3.105 3.172 13.717 1.00 96.69 93 ALA A N 1
ATOM 703 C CA . ALA A 1 93 ? -3.661 4.361 14.350 1.00 96.69 93 ALA A CA 1
ATOM 704 C C . ALA A 1 93 ? -4.981 4.049 15.074 1.00 96.69 93 ALA A C 1
ATOM 706 O O . ALA A 1 93 ? -5.161 4.479 16.213 1.00 96.69 93 ALA A O 1
ATOM 707 N N . GLU A 1 94 ? -5.869 3.247 14.480 1.00 94.75 94 GLU A N 1
ATOM 708 C CA . GLU A 1 94 ? -7.104 2.818 15.150 1.00 94.75 94 GLU A CA 1
ATOM 709 C C . GLU A 1 94 ? -6.833 1.930 16.368 1.00 94.75 94 GLU A C 1
ATOM 711 O O . GLU A 1 94 ? -7.403 2.172 17.433 1.00 94.75 94 GLU A O 1
ATOM 716 N N . HIS A 1 95 ? -5.902 0.976 16.277 1.00 93.69 95 HIS A N 1
ATOM 717 C CA . HIS A 1 95 ? -5.490 0.185 17.442 1.00 93.69 95 HIS A CA 1
ATOM 718 C C . HIS A 1 95 ? -4.951 1.077 18.572 1.00 93.69 95 HIS A C 1
ATOM 720 O O . HIS A 1 95 ? -5.312 0.905 19.738 1.00 93.69 95 HIS A O 1
ATOM 726 N N . ALA A 1 96 ? -4.124 2.071 18.236 1.00 95.06 96 ALA A N 1
ATOM 727 C CA . ALA A 1 96 ? -3.599 3.024 19.209 1.00 95.06 96 ALA A CA 1
ATOM 728 C C . ALA A 1 96 ? -4.711 3.879 19.841 1.00 95.06 96 ALA A C 1
ATOM 730 O O . ALA A 1 96 ? -4.694 4.090 21.055 1.00 95.06 96 ALA A O 1
ATOM 731 N N . ASN A 1 97 ? -5.695 4.318 19.050 1.00 94.69 97 ASN A N 1
ATOM 732 C CA . ASN A 1 97 ? -6.853 5.078 19.524 1.00 94.69 97 ASN A CA 1
ATOM 733 C C . ASN A 1 97 ? -7.730 4.254 20.476 1.00 94.69 97 ASN A C 1
ATOM 735 O O . ASN A 1 97 ? -8.116 4.750 21.535 1.00 94.69 97 ASN A O 1
ATOM 739 N N . ARG A 1 98 ? -8.015 2.989 20.144 1.00 94.31 98 ARG A N 1
ATOM 740 C CA . ARG A 1 98 ? -8.756 2.072 21.028 1.00 94.31 98 ARG A CA 1
ATOM 741 C C . ARG A 1 98 ? -8.005 1.822 22.333 1.00 94.31 98 ARG A C 1
ATOM 743 O O . ARG A 1 98 ? -8.598 1.865 23.408 1.00 94.31 98 ARG A O 1
ATOM 750 N N . TYR A 1 99 ? -6.687 1.641 22.261 1.00 92.12 99 TYR A N 1
ATOM 751 C CA . TYR A 1 99 ? -5.861 1.480 23.454 1.00 92.12 99 TYR A CA 1
ATOM 752 C C . TYR A 1 99 ? -5.805 2.753 24.317 1.00 92.12 99 TYR A C 1
ATOM 754 O O . TYR A 1 99 ? -5.848 2.665 25.544 1.00 92.12 99 TYR A O 1
ATOM 762 N N . ALA A 1 100 ? -5.735 3.939 23.706 1.00 92.81 100 ALA A N 1
ATOM 763 C CA . ALA A 1 100 ? -5.821 5.207 24.431 1.00 92.81 100 ALA A CA 1
ATOM 764 C C . ALA A 1 100 ? -7.172 5.351 25.147 1.00 92.81 100 ALA A C 1
ATOM 766 O O . ALA A 1 100 ? -7.200 5.640 26.340 1.00 92.81 100 ALA A O 1
ATOM 767 N N . TRP A 1 101 ? -8.269 5.029 24.456 1.00 91.25 101 TRP A N 1
ATOM 768 C CA . TRP A 1 101 ? -9.613 5.048 25.031 1.00 91.25 101 TRP A CA 1
ATOM 769 C C . TRP A 1 101 ? -9.750 4.126 26.251 1.00 91.25 101 TRP A C 1
ATOM 771 O O . TRP A 1 101 ? -10.333 4.532 27.259 1.00 91.25 101 TRP A O 1
ATOM 781 N N . LEU A 1 102 ? -9.169 2.918 26.192 1.00 90.38 102 LEU A N 1
ATOM 782 C CA . LEU A 1 102 ? -9.127 1.987 27.327 1.00 90.38 102 LEU A CA 1
ATOM 783 C C . LEU A 1 102 ? -8.356 2.565 28.520 1.00 90.38 102 LEU A C 1
ATOM 785 O O . LEU A 1 102 ? -8.799 2.431 29.658 1.00 90.38 102 LEU A O 1
ATOM 789 N N . ARG A 1 103 ? -7.210 3.214 28.274 1.00 89.56 103 ARG A N 1
ATOM 790 C CA . ARG A 1 103 ? -6.384 3.827 29.331 1.00 89.56 103 ARG A CA 1
ATOM 791 C C . ARG A 1 103 ? -7.079 4.973 30.060 1.00 89.56 103 ARG A C 1
ATOM 793 O O . ARG A 1 103 ? -6.742 5.243 31.206 1.00 89.56 103 ARG A O 1
ATOM 800 N N . GLU A 1 104 ? -8.019 5.637 29.402 1.00 89.31 104 GLU A N 1
ATOM 801 C CA . GLU A 1 104 ? -8.751 6.786 29.939 1.00 89.31 104 GLU A CA 1
ATOM 802 C C . GLU A 1 104 ? -10.070 6.397 30.627 1.00 89.31 104 GLU A C 1
ATOM 804 O O . GLU A 1 104 ? -10.812 7.276 31.064 1.00 89.31 104 GLU A O 1
ATOM 809 N N . ARG A 1 105 ? -10.410 5.100 30.714 1.00 86.62 105 ARG A N 1
ATOM 810 C CA . ARG A 1 105 ? -11.649 4.664 31.374 1.00 86.62 105 ARG A CA 1
ATOM 811 C C . ARG A 1 105 ? -11.614 4.944 32.874 1.00 86.62 105 ARG A C 1
ATOM 813 O O . ARG A 1 105 ? -10.644 4.630 33.562 1.00 86.62 105 ARG A O 1
ATOM 820 N N . ASP A 1 106 ? -12.726 5.465 33.387 1.00 84.75 106 ASP A N 1
ATOM 821 C CA . ASP A 1 106 ? -12.944 5.587 34.824 1.00 84.75 106 ASP A CA 1
ATOM 822 C C . ASP A 1 106 ? -13.204 4.200 35.428 1.00 84.75 106 ASP A C 1
ATOM 824 O O . ASP A 1 106 ? -14.238 3.576 35.182 1.00 84.75 106 ASP A O 1
ATOM 828 N N . LEU A 1 107 ? -12.265 3.724 36.245 1.00 82.69 107 LEU A N 1
ATOM 829 C CA . LEU A 1 107 ? -12.342 2.421 36.908 1.00 82.69 107 LEU A CA 1
ATOM 830 C C . LEU A 1 107 ? -13.524 2.313 37.885 1.00 82.69 107 LEU A C 1
ATOM 832 O O . LEU A 1 107 ? -13.945 1.200 38.202 1.00 82.69 107 LEU A O 1
ATOM 836 N N . SER A 1 108 ? -14.090 3.435 38.345 1.00 81.00 108 SER A N 1
ATOM 837 C CA . SER A 1 108 ? -15.265 3.435 39.226 1.00 81.00 108 SER A CA 1
ATOM 838 C C . SER A 1 108 ? -16.509 2.814 38.563 1.00 81.00 108 SER A C 1
ATOM 840 O O . SER A 1 108 ? -17.411 2.322 39.247 1.00 81.00 108 SER A O 1
ATOM 842 N N . THR A 1 109 ? -16.520 2.750 37.228 1.00 74.50 109 THR A N 1
ATOM 843 C CA . THR A 1 109 ? -17.612 2.196 36.413 1.00 74.50 109 THR A CA 1
ATOM 844 C C . THR A 1 109 ? -17.613 0.669 36.322 1.00 74.50 109 THR A C 1
ATOM 846 O O . THR A 1 109 ? -18.579 0.096 35.828 1.00 74.50 109 THR A O 1
ATOM 849 N N . ILE A 1 110 ? -16.602 -0.029 36.860 1.00 79.56 110 ILE A N 1
ATOM 8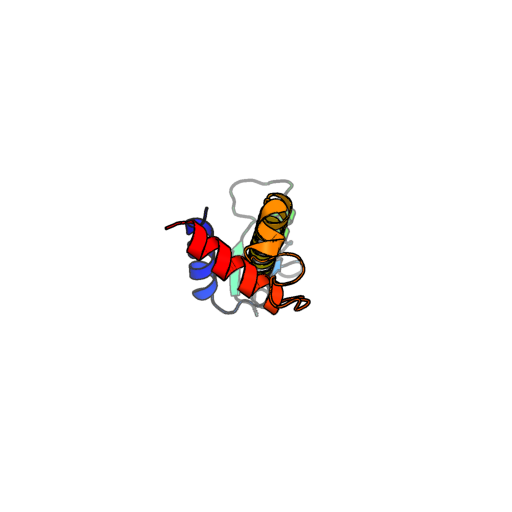50 C CA . ILE A 1 110 ? -16.496 -1.502 36.790 1.00 79.56 110 ILE A CA 1
ATOM 851 C C . ILE A 1 110 ? -17.780 -2.205 37.256 1.00 79.56 110 ILE A C 1
ATOM 853 O O . ILE A 1 110 ? -18.209 -3.173 36.630 1.00 79.56 110 ILE A O 1
ATOM 857 N N . LEU A 1 111 ? -18.416 -1.702 38.318 1.00 78.94 111 LEU A N 1
ATOM 858 C CA . LEU A 1 111 ? -19.657 -2.261 38.870 1.00 78.94 111 LEU A CA 1
ATOM 859 C C . LEU A 1 111 ? -20.923 -1.804 38.129 1.00 78.94 111 LEU A C 1
ATOM 861 O O . LEU A 1 111 ? -21.985 -2.389 38.318 1.00 78.94 111 LEU A O 1
ATOM 865 N N . GLN A 1 112 ? -20.815 -0.753 37.317 1.00 78.00 112 GLN A N 1
ATOM 866 C CA . GLN A 1 112 ? -21.914 -0.140 36.566 1.00 78.00 112 GLN A CA 1
ATOM 867 C C . GLN A 1 112 ? -21.975 -0.648 35.115 1.00 78.00 112 GLN A C 1
ATOM 869 O O . GLN A 1 112 ? -22.988 -0.462 34.446 1.00 78.00 112 GLN A O 1
ATOM 874 N N . GLY A 1 113 ? -20.925 -1.344 34.671 1.00 79.31 113 GLY A N 1
ATOM 875 C CA . GLY A 1 113 ? -20.790 -1.923 33.340 1.00 79.31 113 GLY A CA 1
ATOM 876 C C . GLY A 1 113 ? -19.858 -1.112 32.443 1.00 79.31 113 GLY A C 1
ATOM 877 O O . GLY A 1 113 ? -19.720 0.098 32.605 1.00 79.31 113 GLY A O 1
ATOM 878 N N . GLY A 1 114 ? -19.180 -1.792 31.520 1.00 82.31 114 GLY A N 1
ATOM 879 C CA . GLY A 1 114 ? -18.243 -1.159 30.595 1.00 82.31 114 GLY A CA 1
ATOM 880 C C . GLY A 1 114 ? -17.299 -2.139 29.902 1.00 82.31 114 GLY A C 1
ATOM 881 O O . GLY A 1 114 ? -17.279 -3.342 30.185 1.00 82.31 114 GLY A O 1
ATOM 882 N N . VAL A 1 115 ? -16.498 -1.605 28.977 1.00 82.88 115 VAL A N 1
ATOM 883 C CA . VAL A 1 115 ? -15.484 -2.365 28.234 1.00 82.88 115 VAL A CA 1
ATOM 884 C C . VAL A 1 115 ? -14.088 -2.019 28.745 1.00 82.88 115 VAL A C 1
ATOM 886 O O . VAL A 1 115 ? -13.629 -0.882 28.650 1.00 82.88 115 VAL A O 1
ATOM 889 N N . PHE A 1 116 ? -13.405 -3.038 29.251 1.00 83.19 116 PHE A N 1
ATOM 890 C CA . PHE A 1 116 ? -11.988 -3.067 29.601 1.00 83.19 116 PHE A CA 1
ATOM 891 C C . PHE A 1 116 ? -11.314 -4.154 28.739 1.00 83.19 116 PHE A C 1
ATOM 893 O O . PHE A 1 116 ? -11.907 -4.646 27.781 1.00 83.19 116 PHE A O 1
ATOM 900 N N . ALA A 1 117 ? -10.121 -4.637 29.102 1.00 80.56 117 ALA A N 1
ATOM 901 C CA . ALA A 1 117 ? -9.602 -5.900 28.538 1.00 80.56 117 ALA A CA 1
ATOM 902 C C . ALA A 1 117 ? -10.510 -7.130 28.840 1.00 80.56 117 ALA A C 1
ATOM 904 O O . ALA A 1 117 ? -10.221 -8.254 28.438 1.00 80.56 117 ALA A O 1
ATOM 905 N N . GLY A 1 118 ? -11.622 -6.914 29.546 1.00 82.00 118 GLY A N 1
ATOM 906 C CA . GLY A 1 118 ? -12.804 -7.761 29.586 1.00 82.00 118 GLY A CA 1
ATOM 907 C C . GLY A 1 118 ? -14.065 -6.898 29.716 1.00 82.00 118 GLY A C 1
ATOM 908 O O . GLY A 1 118 ? -13.981 -5.688 29.919 1.00 82.00 118 GLY A O 1
ATOM 909 N N . LYS A 1 119 ? -15.239 -7.508 29.602 1.00 82.62 119 LYS A N 1
ATOM 910 C CA . LYS A 1 119 ? -16.530 -6.834 29.748 1.00 82.62 119 LYS A CA 1
ATOM 911 C C . LYS A 1 119 ? -17.057 -6.979 31.171 1.00 82.62 119 LYS A C 1
ATOM 913 O O . LYS A 1 119 ? -17.082 -8.089 31.709 1.00 82.62 119 LYS A O 1
ATOM 918 N N . THR A 1 120 ? -17.507 -5.876 31.759 1.00 84.25 120 THR A N 1
ATOM 919 C CA . THR A 1 120 ? -18.236 -5.875 33.031 1.00 84.25 120 THR A CA 1
ATOM 920 C C . THR A 1 120 ? -19.692 -5.453 32.806 1.00 84.25 120 THR A C 1
ATOM 922 O O . THR A 1 120 ? -19.953 -4.669 31.889 1.00 84.25 120 THR A O 1
ATOM 925 N N . PRO A 1 121 ? -20.646 -5.926 33.637 1.00 84.62 121 PRO A N 1
ATOM 926 C CA . PRO A 1 121 ? -20.493 -6.841 34.778 1.00 84.62 121 PRO A CA 1
ATOM 927 C C . PRO A 1 121 ? -20.436 -8.333 34.397 1.00 84.62 121 PRO A C 1
ATOM 929 O O . PRO A 1 121 ? -20.344 -9.183 35.279 1.00 84.62 121 PRO A O 1
ATOM 932 N N . GLU A 1 122 ? -20.493 -8.676 33.107 1.00 84.44 122 GLU A N 1
ATOM 933 C CA . GLU A 1 122 ? -20.592 -10.068 32.646 1.00 84.44 122 GLU A CA 1
ATOM 934 C C . GLU A 1 122 ? -19.326 -10.905 32.901 1.00 84.44 122 GLU A C 1
ATOM 936 O O . GLU A 1 122 ? -19.369 -12.126 32.765 1.00 84.44 122 GLU A O 1
ATOM 941 N N . ASN A 1 123 ? -18.217 -10.270 33.297 1.00 82.44 123 ASN A N 1
ATOM 942 C CA . ASN A 1 123 ? -16.926 -10.894 33.604 1.00 82.44 123 ASN A CA 1
ATOM 943 C C . ASN A 1 123 ? -16.395 -11.772 32.458 1.00 82.44 123 ASN A C 1
ATOM 945 O O . ASN A 1 123 ? -15.825 -12.841 32.682 1.00 82.44 123 ASN A O 1
ATOM 949 N N . VAL A 1 124 ? -16.573 -11.311 31.218 1.00 86.31 124 VAL A N 1
ATOM 950 C CA . VAL A 1 124 ? -16.080 -11.996 30.016 1.00 86.31 124 VAL A CA 1
ATOM 951 C C . VAL A 1 124 ? -14.735 -11.408 29.611 1.00 86.31 124 VAL A C 1
ATOM 953 O O . VAL A 1 124 ? -14.612 -10.197 29.450 1.00 86.31 124 VAL A O 1
ATOM 956 N N . VAL A 1 125 ? -13.724 -12.251 29.411 1.00 85.69 125 VAL A N 1
ATOM 957 C CA . VAL A 1 125 ? -12.434 -11.820 28.851 1.00 85.69 125 VAL A CA 1
ATOM 958 C C . VAL A 1 125 ? -12.593 -11.609 27.346 1.00 85.69 125 VAL A C 1
ATOM 960 O O . VAL A 1 125 ? -13.100 -12.493 26.659 1.00 85.69 125 VAL A O 1
ATOM 963 N N . LEU A 1 126 ? -12.151 -10.458 26.837 1.00 88.25 126 LEU A N 1
ATOM 964 C CA . LEU A 1 126 ? -12.201 -10.121 25.413 1.00 88.25 126 LEU A CA 1
ATOM 965 C C . LEU A 1 126 ? -10.781 -10.011 24.852 1.00 88.25 126 LEU A C 1
ATOM 967 O O . LEU A 1 126 ? -9.864 -9.557 25.535 1.00 88.25 126 LEU A O 1
ATOM 971 N N . ASN A 1 127 ? -10.586 -10.409 23.596 1.00 86.62 127 ASN A N 1
ATOM 972 C CA . ASN A 1 127 ? -9.323 -10.232 22.884 1.00 86.62 127 ASN A CA 1
ATOM 973 C C . ASN A 1 127 ? -9.565 -9.982 21.387 1.00 86.62 127 ASN A C 1
ATOM 975 O O . ASN A 1 127 ? -10.689 -10.109 20.903 1.00 86.62 127 ASN A O 1
ATOM 979 N N . GLY A 1 128 ? -8.503 -9.604 20.667 1.00 88.06 128 GLY A N 1
ATOM 980 C CA . GLY A 1 128 ? -8.526 -9.460 19.209 1.00 88.06 128 GLY A CA 1
ATOM 981 C C . GLY A 1 128 ? -9.710 -8.636 18.691 1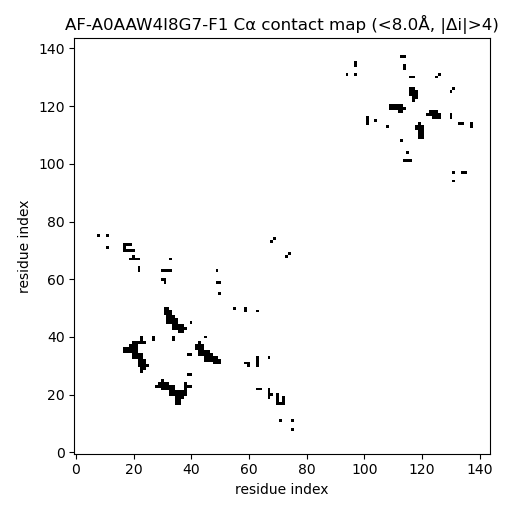.00 88.06 128 GLY A C 1
ATOM 982 O O . GLY A 1 128 ? -10.032 -7.581 19.237 1.00 88.06 128 GLY A O 1
ATOM 983 N N . SER A 1 129 ? -10.378 -9.153 17.657 1.00 90.94 129 SER A N 1
ATOM 984 C CA . SER A 1 129 ? -11.516 -8.495 17.005 1.00 90.94 129 SER A CA 1
ATOM 985 C C . SER A 1 129 ? -12.724 -8.294 17.917 1.00 90.94 129 SER A C 1
ATOM 987 O O . SER A 1 129 ? -13.455 -7.321 17.745 1.00 90.94 129 SER A O 1
ATOM 989 N N . ASP A 1 130 ? -12.941 -9.186 18.885 1.00 90.25 130 ASP A N 1
ATOM 990 C CA . ASP A 1 130 ? -14.094 -9.103 19.787 1.00 90.25 130 ASP A CA 1
ATOM 991 C C . ASP A 1 130 ? -13.925 -7.939 20.770 1.00 90.25 130 ASP A C 1
ATOM 993 O O . ASP A 1 130 ? -14.881 -7.218 21.066 1.00 90.25 130 ASP A O 1
ATOM 997 N N . LEU A 1 131 ? -12.688 -7.704 21.225 1.00 91.75 131 LEU A N 1
ATOM 998 C CA . LEU A 1 131 ? -12.338 -6.532 22.026 1.00 91.75 131 LEU A CA 1
ATOM 999 C C . LEU A 1 131 ? -12.471 -5.241 21.211 1.00 91.75 131 LEU A C 1
ATOM 1001 O O . LEU A 1 131 ? -13.064 -4.275 21.689 1.00 91.75 131 LEU A O 1
ATOM 1005 N N . ASP A 1 132 ? -11.958 -5.232 19.980 1.00 93.44 132 ASP A N 1
ATOM 1006 C CA . ASP A 1 132 ? -12.054 -4.075 19.086 1.00 93.44 132 ASP A CA 1
ATOM 1007 C C . ASP A 1 132 ? -13.512 -3.659 18.840 1.00 93.44 132 ASP A C 1
ATOM 1009 O O . ASP A 1 132 ? -13.862 -2.487 18.992 1.00 93.44 132 ASP A O 1
ATOM 1013 N N . ALA A 1 133 ? -14.374 -4.628 18.518 1.00 92.56 133 ALA A N 1
ATOM 1014 C CA . ALA A 1 133 ? -15.789 -4.388 18.258 1.00 92.56 133 ALA A CA 1
ATOM 1015 C C . ALA A 1 133 ? -16.531 -3.867 19.497 1.00 92.56 133 ALA A C 1
ATOM 1017 O O . ALA A 1 133 ? -17.343 -2.946 19.387 1.00 92.56 133 ALA A O 1
ATOM 1018 N N . ALA A 1 134 ? -16.241 -4.419 20.680 1.00 92.12 134 ALA A N 1
ATOM 1019 C CA . ALA A 1 134 ? -16.843 -3.964 21.930 1.00 92.12 134 ALA A CA 1
ATOM 1020 C C . ALA A 1 134 ? -16.446 -2.516 22.263 1.00 92.12 134 ALA A C 1
ATOM 1022 O O . ALA A 1 134 ? -17.302 -1.710 22.629 1.00 92.12 134 ALA A O 1
ATOM 1023 N N . ILE A 1 135 ? -15.167 -2.164 22.083 1.00 92.38 135 ILE A N 1
ATOM 1024 C 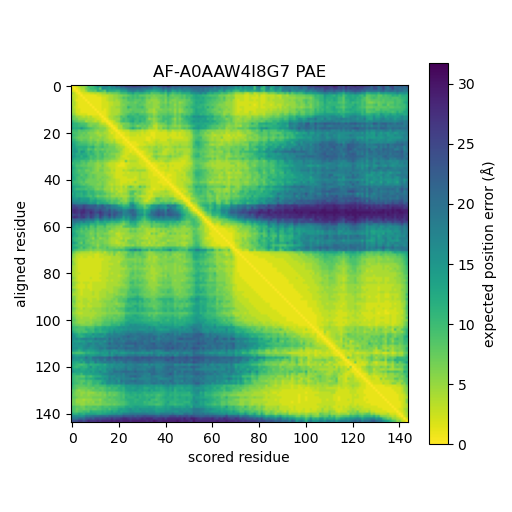CA . ILE A 1 135 ? -14.677 -0.792 22.276 1.00 92.38 135 ILE A CA 1
ATOM 1025 C C . ILE A 1 135 ? -15.359 0.167 21.298 1.00 92.38 135 ILE A C 1
ATOM 1027 O O . ILE A 1 135 ? -15.800 1.243 21.699 1.00 92.38 135 ILE A O 1
ATOM 1031 N N . ASP A 1 136 ? -15.457 -0.200 20.020 1.00 93.38 136 ASP A N 1
ATOM 1032 C CA . ASP A 1 136 ? -16.054 0.667 19.003 1.00 93.38 136 ASP A CA 1
ATOM 1033 C C . ASP A 1 136 ? -17.555 0.894 19.244 1.00 93.38 136 ASP A C 1
ATOM 1035 O O . ASP A 1 136 ? -18.031 2.024 19.099 1.00 93.38 136 ASP A O 1
ATOM 1039 N N . ALA A 1 137 ? -18.283 -0.132 19.695 1.00 91.94 137 ALA A N 1
ATOM 1040 C CA . ALA A 1 137 ? -19.683 -0.003 20.098 1.00 91.94 137 ALA A CA 1
ATOM 1041 C C . ALA A 1 137 ? -19.853 0.972 21.279 1.00 91.94 137 ALA A C 1
ATOM 1043 O O . ALA A 1 137 ? -20.705 1.862 21.236 1.00 91.94 137 ALA A O 1
ATOM 1044 N N . GLU A 1 138 ? -18.999 0.867 22.299 1.00 89.62 138 GLU A N 1
ATOM 1045 C CA . GLU A 1 138 ? -19.057 1.737 23.479 1.00 89.62 138 GLU A CA 1
ATOM 1046 C C . GLU A 1 138 ? -18.662 3.190 23.149 1.00 89.62 138 GLU A C 1
ATOM 1048 O O . GLU A 1 138 ? -19.313 4.148 23.583 1.00 89.62 138 GLU A O 1
ATOM 1053 N N . ARG A 1 139 ? -17.630 3.374 22.311 1.00 89.56 139 ARG A N 1
ATOM 1054 C CA . ARG A 1 139 ? -17.208 4.686 21.781 1.00 89.56 139 ARG A CA 1
ATOM 1055 C C . ARG A 1 139 ? -18.331 5.380 21.012 1.00 89.56 139 ARG A C 1
ATOM 1057 O O . ARG A 1 139 ? -18.444 6.603 21.095 1.00 89.56 139 ARG A O 1
ATOM 1064 N N . ALA A 1 140 ? -19.127 4.624 20.256 1.00 88.75 140 ALA A N 1
ATOM 1065 C CA . ALA A 1 140 ? -20.279 5.152 19.530 1.00 88.75 140 ALA A CA 1
ATOM 1066 C C . ALA A 1 140 ? -21.428 5.535 20.478 1.00 88.75 140 ALA A C 1
ATOM 1068 O O . ALA A 1 140 ? -22.014 6.601 20.307 1.00 88.75 140 ALA A O 1
ATOM 1069 N N . SER A 1 141 ? -21.692 4.716 21.501 1.00 83.56 141 SER A N 1
ATOM 1070 C CA . SER A 1 141 ? -22.720 4.961 22.525 1.00 83.56 141 SER A CA 1
ATOM 1071 C C . SER A 1 141 ? -22.447 6.222 23.359 1.00 83.56 141 SER A C 1
ATOM 1073 O O . SER A 1 141 ? -23.351 7.008 23.611 1.00 83.56 141 SER A O 1
ATOM 1075 N N . THR A 1 142 ? -21.183 6.477 23.721 1.00 74.50 142 THR A N 1
ATOM 1076 C CA . THR A 1 142 ? -20.789 7.616 24.584 1.00 74.50 142 THR A CA 1
ATOM 1077 C C . THR A 1 142 ? -20.824 8.982 23.867 1.00 74.50 142 THR A C 1
ATOM 1079 O O . THR A 1 142 ? -20.663 10.021 24.502 1.00 74.50 142 THR A O 1
ATOM 1082 N N . ARG A 1 143 ? -20.962 9.016 22.534 1.00 61.31 143 ARG A N 1
ATOM 1083 C CA . ARG A 1 143 ? -20.950 10.260 21.733 1.00 61.31 143 ARG A CA 1
ATOM 1084 C C . ARG A 1 143 ? -22.337 10.875 21.488 1.00 61.31 143 ARG A C 1
ATOM 1086 O O . ARG A 1 143 ? -22.394 11.922 20.841 1.00 61.31 143 ARG A O 1
ATOM 1093 N N . LEU A 1 144 ? -23.409 10.240 21.960 1.00 46.12 144 LEU A N 1
ATOM 1094 C CA . LEU A 1 144 ? -24.789 10.747 21.940 1.00 46.12 144 LEU A CA 1
ATOM 1095 C C . LEU A 1 144 ? -25.164 11.319 23.310 1.00 46.12 144 LEU A C 1
ATOM 1097 O O . LEU A 1 144 ? -25.921 12.314 23.319 1.00 46.12 144 LEU A O 1
#

Solvent-accessible surface area (backbone atoms only — not comparable to full-atom values): 8281 Å² total; per-residue (Å²): 114,72,65,60,55,52,53,50,50,53,56,58,70,72,46,76,95,51,85,44,47,23,54,18,41,76,93,85,36,88,30,34,35,37,14,37,70,31,62,50,65,90,78,19,48,75,73,46,70,50,75,78,66,87,54,100,53,101,49,45,52,58,50,38,50,49,56,32,64,63,28,64,56,54,54,53,49,51,53,52,52,48,50,54,50,52,53,52,50,52,52,51,51,51,54,50,50,55,52,51,54,53,73,69,56,68,74,85,36,52,85,78,38,50,72,59,78,30,36,33,73,80,73,43,82,45,55,73,71,63,34,52,51,49,48,52,53,50,58,58,62,74,74,113